Protein AF-A0A927R634-F1 (afdb_monomer)

Foldseek 3Di:
DFDKDWDWADDPFWIWIWMAGPVRDTPDTDIFTPDPVSVVVVVVVVVVVVVCVVDDPDDDDDDPPDDDDDDDDDDDD

Radius of gyration: 19.81 Å; Cα contacts (8 Å, |Δi|>4): 81; chains: 1; bounding box: 53×45×41 Å

Sequence (77 aa):
MPQIWAGVDIGKTHHHAVVIDVDG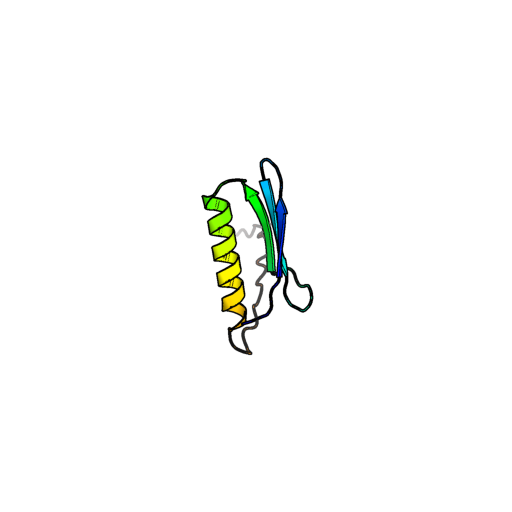KRLLSRRVKNDEGELLALISDVLEISQDGLLRPDAQASAAGARTPATQRPVGQ

pLDDT: mean 77.51, std 23.85, range [36.03, 98.19]

Structure (mmCIF, N/CA/C/O backbone):
data_AF-A0A927R634-F1
#
_entry.id   AF-A0A927R634-F1
#
loop_
_atom_site.group_PDB
_atom_site.id
_atom_site.type_symbol
_atom_site.label_atom_id
_atom_site.label_alt_id
_atom_site.label_comp_id
_atom_site.label_asym_id
_atom_site.label_entity_id
_atom_site.label_seq_id
_atom_site.pdbx_PDB_ins_code
_atom_site.Cartn_x
_atom_site.Cartn_y
_atom_site.Cartn_z
_atom_site.occupancy
_atom_site.B_iso_or_equiv
_atom_site.auth_seq_id
_atom_site.auth_comp_id
_atom_site.auth_asym_id
_atom_site.auth_atom_id
_atom_site.pdbx_PDB_model_num
ATOM 1 N N . MET A 1 1 ? -2.083 0.059 19.237 1.00 56.62 1 MET A N 1
ATOM 2 C CA . MET A 1 1 ? -1.866 0.095 17.779 1.00 56.62 1 MET A CA 1
ATOM 3 C C . MET A 1 1 ? -3.001 -0.715 17.176 1.00 56.62 1 MET A C 1
ATOM 5 O O . MET A 1 1 ? -3.152 -1.853 1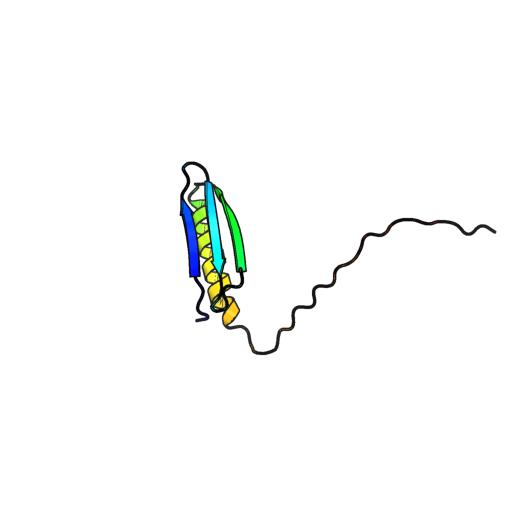7.616 1.00 56.62 1 MET A O 1
ATOM 9 N N . PRO A 1 2 ? -3.859 -0.144 16.315 1.00 69.75 2 PRO A N 1
ATOM 10 C CA . PRO A 1 2 ? -4.822 -0.933 15.550 1.00 69.75 2 PRO A CA 1
ATOM 11 C C . PRO A 1 2 ? -4.073 -2.050 14.821 1.00 69.75 2 PRO A C 1
ATOM 13 O O . PRO A 1 2 ? -2.968 -1.853 14.314 1.00 69.75 2 PRO A O 1
ATOM 16 N N . GLN A 1 3 ? -4.641 -3.248 14.840 1.00 86.62 3 GLN A N 1
ATOM 17 C CA . GLN A 1 3 ? -4.015 -4.388 14.195 1.00 86.62 3 GLN A CA 1
ATOM 18 C C . GLN A 1 3 ? -4.405 -4.375 12.716 1.00 86.62 3 GLN A C 1
ATOM 20 O O . GLN A 1 3 ? -5.571 -4.550 12.373 1.00 86.62 3 GLN A O 1
ATOM 25 N N . ILE A 1 4 ? -3.423 -4.118 11.857 1.00 94.38 4 ILE A N 1
ATOM 26 C CA . ILE A 1 4 ? -3.562 -4.179 10.402 1.00 94.38 4 ILE A CA 1
ATOM 27 C C . ILE A 1 4 ? -2.576 -5.202 9.842 1.00 94.38 4 ILE A C 1
ATOM 29 O O . ILE A 1 4 ? -1.534 -5.472 10.447 1.00 94.38 4 ILE A O 1
ATOM 33 N N . TRP A 1 5 ? -2.872 -5.721 8.655 1.00 95.94 5 TRP A N 1
ATOM 34 C CA . TRP A 1 5 ? -1.956 -6.570 7.898 1.00 95.94 5 TRP A CA 1
ATOM 35 C C . TRP A 1 5 ? -1.723 -5.965 6.526 1.00 95.94 5 TRP A C 1
ATOM 37 O O . TRP A 1 5 ? -2.674 -5.649 5.814 1.00 95.94 5 TRP A O 1
ATOM 47 N N . ALA A 1 6 ? -0.453 -5.840 6.149 1.00 95.69 6 ALA A N 1
ATOM 48 C CA . ALA A 1 6 ? -0.037 -5.456 4.811 1.00 95.69 6 ALA A CA 1
ATOM 49 C C . ALA A 1 6 ? 0.535 -6.683 4.088 1.00 95.69 6 ALA A C 1
ATOM 51 O O . ALA A 1 6 ? 1.468 -7.319 4.578 1.00 95.69 6 ALA A O 1
ATOM 52 N N . GLY A 1 7 ? -0.027 -7.015 2.929 1.00 96.75 7 GLY A N 1
ATOM 53 C CA . GLY A 1 7 ? 0.478 -8.040 2.022 1.00 96.75 7 GLY A CA 1
ATOM 54 C C . GLY A 1 7 ? 1.010 -7.402 0.744 1.00 96.75 7 GLY A C 1
ATOM 55 O O . GLY A 1 7 ? 0.378 -6.500 0.192 1.00 96.75 7 GLY A O 1
ATOM 56 N N . VAL A 1 8 ? 2.162 -7.876 0.268 1.00 95.69 8 VAL A N 1
ATOM 57 C CA . VAL A 1 8 ? 2.771 -7.406 -0.980 1.00 95.69 8 VAL A CA 1
ATOM 58 C C . VAL A 1 8 ? 3.037 -8.598 -1.890 1.00 95.69 8 VAL A C 1
ATOM 60 O O . VAL A 1 8 ? 3.782 -9.507 -1.533 1.00 95.69 8 VAL A O 1
ATOM 63 N N . ASP A 1 9 ? 2.425 -8.575 -3.068 1.00 96.50 9 ASP A N 1
A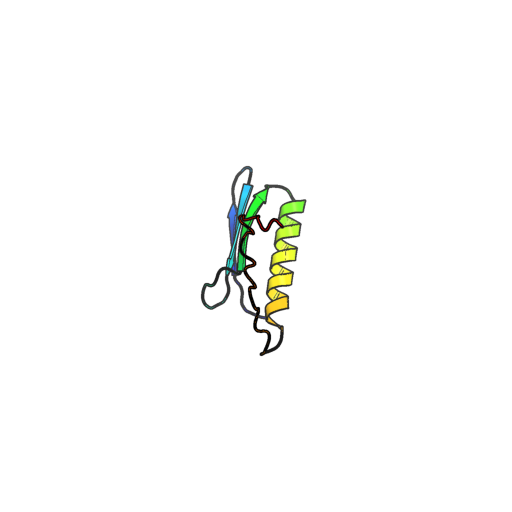TOM 64 C CA . ASP A 1 9 ? 2.751 -9.470 -4.173 1.00 96.50 9 ASP A CA 1
ATOM 65 C C . ASP A 1 9 ? 3.912 -8.871 -4.974 1.00 96.50 9 ASP A C 1
ATOM 67 O O . ASP A 1 9 ? 3.799 -7.755 -5.493 1.00 96.50 9 ASP A O 1
ATOM 71 N N . ILE A 1 10 ? 5.037 -9.587 -5.020 1.00 91.50 10 ILE A N 1
ATOM 72 C CA . ILE A 1 10 ? 6.309 -9.082 -5.539 1.00 91.50 10 ILE A CA 1
ATOM 73 C C . ILE A 1 10 ? 6.478 -9.476 -7.003 1.00 91.50 10 ILE A C 1
ATOM 75 O O . ILE A 1 10 ? 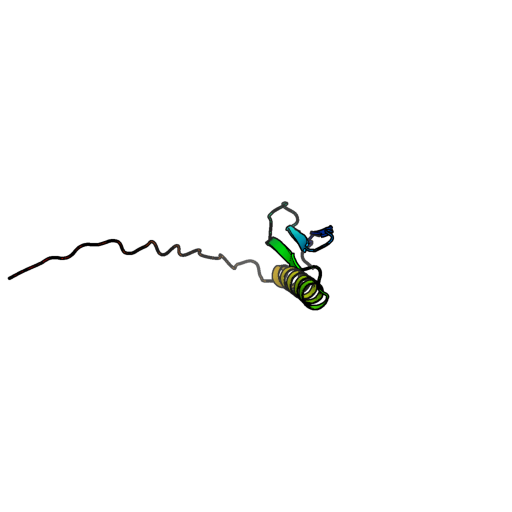6.663 -10.647 -7.339 1.00 91.50 10 ILE A O 1
ATOM 79 N N . GLY A 1 11 ? 6.493 -8.476 -7.881 1.00 92.44 11 GLY A N 1
ATOM 80 C CA . GLY A 1 11 ? 6.730 -8.658 -9.308 1.00 92.44 11 GLY A CA 1
ATOM 81 C C . GLY A 1 11 ? 8.038 -8.027 -9.779 1.00 92.44 11 GLY A C 1
ATOM 82 O O . GLY A 1 11 ? 8.670 -7.222 -9.101 1.00 92.44 11 GLY A O 1
ATOM 83 N N . LYS A 1 12 ? 8.452 -8.376 -11.004 1.00 94.25 12 LYS A N 1
ATOM 84 C CA . LYS A 1 12 ? 9.718 -7.889 -11.588 1.00 94.25 12 LYS A CA 1
ATOM 85 C C . LYS A 1 12 ? 9.724 -6.374 -11.817 1.00 94.25 12 LYS A C 1
ATOM 87 O O . LYS A 1 12 ? 10.743 -5.722 -11.614 1.00 94.25 12 LYS A O 1
ATOM 92 N N . THR A 1 13 ? 8.597 -5.824 -12.269 1.00 96.50 13 THR A N 1
ATOM 93 C CA . THR A 1 13 ? 8.466 -4.396 -12.615 1.00 96.50 13 THR A CA 1
ATOM 94 C C . THR A 1 13 ? 7.518 -3.646 -11.693 1.00 96.50 13 THR A C 1
ATOM 96 O O . THR A 1 13 ? 7.660 -2.439 -11.527 1.00 96.50 13 THR A O 1
ATOM 99 N N . HIS A 1 14 ? 6.539 -4.344 -11.122 1.00 95.81 14 HIS A N 1
ATOM 100 C CA . HIS A 1 14 ? 5.540 -3.779 -10.232 1.00 95.81 14 HIS A CA 1
ATOM 101 C C . HIS A 1 14 ? 5.175 -4.792 -9.165 1.00 95.81 14 HIS A C 1
ATOM 103 O O . HIS A 1 14 ? 5.115 -5.988 -9.444 1.00 95.81 14 HIS A O 1
ATOM 109 N N . HIS A 1 15 ? 4.851 -4.264 -7.999 1.00 94.62 15 HIS A N 1
ATOM 110 C CA . HIS A 1 15 ? 4.263 -4.974 -6.885 1.00 94.62 15 HIS A CA 1
ATOM 111 C C . HIS A 1 15 ? 2.782 -4.632 -6.797 1.00 94.62 15 HIS A C 1
ATOM 113 O O . HIS A 1 15 ? 2.336 -3.586 -7.288 1.00 94.62 15 HIS A O 1
ATOM 119 N N . HIS A 1 16 ? 2.013 -5.490 -6.148 1.00 96.94 16 HIS A N 1
ATOM 120 C CA . HIS A 1 16 ? 0.663 -5.149 -5.732 1.00 96.94 16 HIS A CA 1
ATOM 121 C C . HIS A 1 16 ? 0.575 -5.233 -4.214 1.00 96.94 16 HIS A C 1
ATOM 123 O O . HIS A 1 16 ? 0.824 -6.284 -3.629 1.00 96.94 16 HIS A O 1
ATOM 129 N N . ALA A 1 17 ? 0.244 -4.111 -3.580 1.00 97.50 17 ALA A N 1
ATOM 130 C CA . ALA A 1 17 ? 0.156 -3.997 -2.135 1.00 97.50 17 ALA A CA 1
ATOM 131 C C . ALA A 1 17 ? -1.303 -3.884 -1.697 1.00 97.50 17 ALA A C 1
ATOM 133 O O . ALA A 1 17 ? -2.081 -3.116 -2.274 1.00 97.50 17 ALA A O 1
ATOM 134 N N . VAL A 1 18 ? -1.657 -4.638 -0.660 1.00 97.88 18 VAL A N 1
ATOM 135 C CA . VAL A 1 18 ? -2.983 -4.635 -0.043 1.00 97.88 18 VAL A CA 1
ATOM 136 C C . VAL A 1 18 ? -2.826 -4.511 1.465 1.00 97.88 18 VAL A C 1
ATOM 138 O O . VAL A 1 18 ? -2.015 -5.216 2.059 1.00 97.88 18 VAL A O 1
ATOM 141 N N . VAL A 1 19 ? -3.625 -3.644 2.083 1.00 97.06 19 VAL A N 1
ATOM 142 C CA . VAL A 1 19 ? -3.722 -3.515 3.543 1.00 97.06 19 VAL A CA 1
ATOM 143 C C . VAL A 1 19 ? -5.148 -3.818 3.970 1.00 97.06 19 VAL A C 1
ATOM 145 O O . VAL A 1 19 ? -6.090 -3.314 3.351 1.00 97.06 19 VAL A O 1
ATOM 148 N N . ILE A 1 20 ? -5.305 -4.618 5.021 1.00 96.25 20 ILE A N 1
ATOM 149 C CA . ILE A 1 20 ? -6.596 -4.969 5.619 1.00 96.25 20 ILE A CA 1
ATOM 150 C C . ILE A 1 20 ? -6.601 -4.726 7.134 1.00 96.25 20 ILE A C 1
ATOM 152 O O . ILE A 1 20 ? -5.544 -4.770 7.769 1.00 96.25 20 ILE A O 1
ATOM 156 N N . ASP A 1 21 ? -7.785 -4.491 7.700 1.00 93.62 21 ASP A N 1
ATOM 157 C CA . ASP A 1 21 ? -8.022 -4.514 9.149 1.00 93.62 21 ASP A CA 1
ATOM 158 C C . ASP A 1 21 ? -8.381 -5.921 9.671 1.00 93.62 21 ASP A C 1
ATOM 160 O O . ASP A 1 21 ? -8.344 -6.911 8.935 1.00 93.62 21 ASP A O 1
ATOM 164 N N . VAL A 1 22 ? -8.716 -5.997 10.964 1.00 92.88 22 VAL A N 1
ATOM 165 C CA . VAL A 1 22 ? -9.087 -7.229 11.690 1.00 92.88 22 VAL A CA 1
ATOM 166 C C . VAL A 1 22 ? -10.349 -7.899 11.173 1.00 92.88 22 VAL A C 1
ATOM 168 O O . VAL A 1 22 ? -10.467 -9.118 11.271 1.00 92.88 22 VAL A O 1
ATOM 171 N N . ASP A 1 23 ? -11.254 -7.128 10.583 1.00 93.62 23 ASP A N 1
ATOM 172 C CA . ASP A 1 23 ? -12.500 -7.623 10.009 1.00 93.62 23 ASP A CA 1
ATOM 173 C C . ASP A 1 23 ? -12.314 -8.028 8.534 1.00 93.62 23 ASP A C 1
ATOM 175 O O . ASP A 1 23 ? -13.263 -8.422 7.852 1.00 93.62 23 ASP A O 1
ATOM 179 N N . GLY A 1 24 ? -11.081 -7.937 8.018 1.00 92.25 24 GLY A N 1
ATOM 180 C CA . GLY A 1 24 ? -10.747 -8.214 6.626 1.00 92.25 24 GLY A CA 1
ATOM 181 C C . GLY A 1 24 ? -11.173 -7.101 5.667 1.00 92.25 24 GLY A C 1
ATOM 182 O O . GLY A 1 24 ? -11.153 -7.298 4.446 1.00 92.25 24 GLY A O 1
ATOM 183 N N . LYS A 1 25 ? -11.551 -5.922 6.174 1.00 94.31 25 LYS A N 1
ATOM 184 C CA . LYS A 1 25 ? -11.878 -4.775 5.328 1.00 94.31 25 LYS A CA 1
ATOM 185 C C . LYS A 1 25 ? -10.597 -4.216 4.733 1.00 94.31 25 LYS A C 1
ATOM 187 O O . LYS A 1 25 ? -9.618 -3.938 5.418 1.00 94.31 25 LYS A O 1
ATOM 192 N N . ARG A 1 26 ? -10.631 -3.992 3.423 1.00 95.31 26 ARG A N 1
ATOM 193 C CA . ARG A 1 26 ? -9.510 -3.431 2.672 1.00 95.31 26 ARG A CA 1
ATOM 194 C C . ARG A 1 26 ? -9.375 -1.930 2.913 1.00 95.31 26 ARG A C 1
ATOM 196 O O . ARG A 1 26 ? -10.270 -1.168 2.554 1.00 95.31 26 ARG A O 1
ATOM 203 N N . LEU A 1 27 ? -8.237 -1.534 3.473 1.00 95.38 27 LEU A N 1
ATOM 204 C CA . LEU A 1 27 ? -7.864 -0.149 3.771 1.00 95.38 27 LEU A CA 1
ATOM 205 C C . LEU A 1 27 ? -7.041 0.476 2.637 1.00 95.38 27 LEU A C 1
ATOM 207 O O . LEU A 1 27 ? -7.209 1.649 2.324 1.00 95.38 27 LEU A O 1
ATOM 211 N N . LEU A 1 28 ? -6.196 -0.323 1.978 1.00 96.25 28 LEU A N 1
ATOM 212 C CA . LEU A 1 28 ? -5.379 0.098 0.839 1.00 96.25 28 LEU A CA 1
ATOM 213 C C . LEU A 1 28 ? -5.311 -1.026 -0.197 1.00 96.25 28 LEU A C 1
ATOM 215 O O . LEU A 1 28 ? -5.265 -2.206 0.147 1.00 96.25 28 LEU A O 1
ATOM 219 N N . SER A 1 29 ? -5.314 -0.656 -1.476 1.00 96.94 29 SER A N 1
ATOM 220 C CA . SER A 1 29 ? -5.049 -1.558 -2.599 1.00 96.94 29 SER A CA 1
ATOM 221 C C . SER A 1 29 ? -4.406 -0.749 -3.707 1.00 96.94 29 SER A C 1
ATOM 223 O O . SER A 1 29 ? -5.064 0.123 -4.277 1.00 96.94 29 SER A O 1
ATOM 225 N N . ARG A 1 30 ? -3.137 -1.007 -4.022 1.00 96.12 30 ARG A N 1
ATOM 226 C CA . ARG A 1 30 ? -2.468 -0.264 -5.090 1.00 96.12 30 ARG A CA 1
ATOM 227 C C . ARG A 1 30 ? -1.386 -1.069 -5.783 1.00 96.12 30 ARG A C 1
ATOM 229 O O . ARG A 1 30 ? -0.707 -1.903 -5.187 1.00 96.12 30 ARG A O 1
ATOM 236 N N . ARG A 1 31 ? -1.201 -0.753 -7.060 1.00 97.38 31 ARG A N 1
ATOM 237 C CA . ARG A 1 31 ? -0.032 -1.168 -7.827 1.00 97.38 31 ARG A CA 1
ATOM 238 C C . ARG A 1 31 ? 1.118 -0.216 -7.509 1.00 97.38 31 ARG A C 1
ATOM 240 O O . ARG A 1 31 ? 0.930 0.993 -7.554 1.00 97.38 31 ARG A O 1
ATOM 247 N N . VAL A 1 32 ? 2.287 -0.764 -7.215 1.00 97.19 32 VAL A N 1
ATOM 248 C CA . VAL A 1 32 ? 3.493 -0.023 -6.824 1.00 97.19 32 VAL A CA 1
ATOM 249 C C . VAL A 1 32 ? 4.581 -0.354 -7.831 1.00 97.19 32 VAL A C 1
ATOM 251 O O . VAL A 1 32 ? 4.778 -1.521 -8.160 1.00 97.19 32 VAL A O 1
ATOM 254 N N . LYS A 1 33 ? 5.273 0.642 -8.381 1.00 97.88 33 LYS A N 1
ATOM 255 C CA . LYS A 1 33 ? 6.425 0.375 -9.252 1.00 97.88 33 LYS A CA 1
ATOM 256 C C . LYS A 1 33 ? 7.536 -0.278 -8.422 1.00 97.88 33 LYS A C 1
ATOM 258 O O . LYS A 1 33 ? 7.690 0.033 -7.246 1.00 97.88 33 LYS A O 1
ATOM 263 N N . ASN A 1 34 ? 8.310 -1.179 -9.023 1.00 95.38 34 ASN A N 1
ATOM 264 C CA . ASN A 1 34 ? 9.506 -1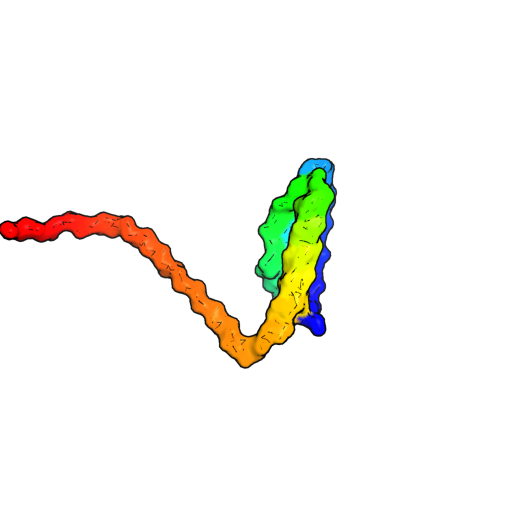.719 -8.382 1.00 95.38 34 ASN A CA 1
ATOM 265 C C . ASN A 1 34 ? 10.615 -0.655 -8.381 1.00 95.38 34 ASN A C 1
ATOM 267 O O . ASN A 1 34 ? 11.477 -0.625 -9.257 1.00 95.38 34 ASN A O 1
ATOM 271 N N . ASP A 1 35 ? 10.492 0.276 -7.448 1.00 97.06 35 ASP A N 1
ATOM 272 C CA . ASP A 1 35 ? 11.297 1.475 -7.290 1.00 97.06 35 ASP A CA 1
ATOM 273 C C . ASP A 1 35 ? 11.386 1.768 -5.792 1.00 97.06 35 ASP A C 1
ATOM 275 O O . ASP A 1 35 ? 10.386 1.657 -5.080 1.00 97.06 35 ASP A O 1
ATOM 279 N N . GLU A 1 36 ? 12.576 2.095 -5.299 1.00 97.12 36 GLU A N 1
ATOM 280 C CA . GLU A 1 36 ? 12.794 2.292 -3.866 1.00 97.12 36 GLU A CA 1
ATOM 281 C C . GLU A 1 36 ? 11.920 3.418 -3.299 1.00 97.12 36 GLU A C 1
ATOM 283 O O . GLU A 1 36 ? 11.334 3.251 -2.230 1.00 97.12 36 GLU A O 1
ATOM 288 N N . GLY A 1 37 ? 11.758 4.527 -4.030 1.00 98.19 37 GLY A N 1
ATOM 289 C CA . GLY A 1 37 ? 10.949 5.655 -3.569 1.00 98.19 37 GLY A CA 1
ATOM 290 C C . GLY A 1 37 ? 9.476 5.279 -3.407 1.00 98.19 37 GLY A C 1
ATOM 291 O O . GLY A 1 37 ? 8.844 5.620 -2.410 1.00 98.19 37 GLY A O 1
ATOM 292 N N . GLU A 1 38 ? 8.948 4.499 -4.347 1.00 97.62 38 GLU A N 1
ATOM 293 C CA . GLU A 1 38 ? 7.560 4.023 -4.337 1.00 97.62 38 GLU A CA 1
ATOM 294 C C . GLU A 1 38 ? 7.305 2.992 -3.225 1.00 97.62 38 GLU A C 1
ATOM 296 O O . GLU A 1 38 ? 6.232 2.965 -2.610 1.00 97.62 38 GLU A O 1
ATOM 301 N N . LEU A 1 39 ? 8.308 2.158 -2.932 1.00 96.12 39 LEU A N 1
ATOM 302 C CA . LEU A 1 39 ? 8.278 1.209 -1.821 1.00 96.12 39 LEU A CA 1
ATOM 303 C C . LEU A 1 39 ? 8.347 1.916 -0.463 1.00 96.12 39 LEU A C 1
ATOM 305 O O . LEU A 1 39 ? 7.581 1.577 0.437 1.00 96.12 39 LEU A O 1
ATOM 309 N N . LEU A 1 40 ? 9.210 2.923 -0.315 1.00 98.00 40 LEU A N 1
ATOM 310 C CA . LEU A 1 40 ? 9.281 3.733 0.903 1.00 98.00 40 LEU A CA 1
ATOM 311 C C . LEU A 1 40 ? 7.989 4.526 1.121 1.00 98.00 40 LEU A C 1
ATOM 313 O O . LEU A 1 40 ? 7.474 4.547 2.237 1.00 98.00 40 LEU A O 1
ATOM 317 N N . ALA A 1 41 ? 7.414 5.097 0.060 1.00 97.62 41 ALA A N 1
ATOM 318 C CA . ALA A 1 41 ? 6.108 5.744 0.129 1.00 97.62 41 ALA A CA 1
ATOM 319 C C . ALA A 1 41 ? 5.011 4.761 0.572 1.00 97.62 41 ALA A C 1
ATOM 321 O O . ALA A 1 41 ? 4.163 5.118 1.380 1.00 97.62 41 ALA A O 1
ATOM 322 N N . LEU A 1 42 ? 5.040 3.505 0.101 1.00 96.69 42 LEU A N 1
ATOM 323 C CA . LEU A 1 42 ? 4.091 2.476 0.552 1.00 96.69 42 LEU A CA 1
ATOM 324 C C . LEU A 1 42 ? 4.219 2.211 2.051 1.00 96.69 42 LEU A C 1
ATOM 326 O O . LEU A 1 42 ? 3.206 2.096 2.732 1.00 96.69 42 LEU A O 1
ATOM 330 N N . ILE A 1 43 ? 5.445 2.095 2.559 1.00 96.06 43 ILE A N 1
ATOM 331 C CA . ILE A 1 43 ? 5.681 1.856 3.985 1.00 96.06 43 ILE A CA 1
ATOM 332 C C . ILE A 1 43 ? 5.163 3.037 4.812 1.00 96.06 43 ILE A C 1
ATOM 334 O O . ILE A 1 43 ? 4.487 2.808 5.812 1.00 96.06 43 ILE A O 1
ATOM 338 N N . SER A 1 44 ? 5.421 4.275 4.381 1.00 96.75 44 SER A N 1
ATOM 339 C CA . SER A 1 44 ? 4.894 5.478 5.038 1.00 96.75 44 SER A CA 1
ATOM 340 C C . SER A 1 44 ? 3.366 5.471 5.107 1.00 96.75 44 SER A C 1
ATOM 342 O O . SER A 1 44 ? 2.824 5.630 6.198 1.00 96.75 44 SER A O 1
ATOM 344 N N . ASP A 1 45 ? 2.681 5.179 3.996 1.00 95.25 45 ASP A N 1
ATOM 345 C CA . ASP A 1 45 ? 1.214 5.097 3.970 1.00 95.25 45 ASP A CA 1
ATOM 346 C C . ASP A 1 45 ? 0.688 4.009 4.925 1.00 95.25 45 ASP A C 1
ATOM 348 O O . ASP A 1 45 ? -0.284 4.211 5.648 1.00 95.25 45 ASP A O 1
ATOM 352 N N . VAL A 1 46 ? 1.335 2.836 4.959 1.00 94.88 46 VAL A N 1
ATOM 353 C CA . VAL A 1 46 ? 0.956 1.737 5.866 1.00 94.88 46 VAL A CA 1
ATOM 354 C C . VAL A 1 46 ? 1.130 2.146 7.332 1.00 94.88 46 VAL A C 1
ATOM 356 O O . VAL A 1 46 ? 0.297 1.795 8.171 1.00 94.88 46 VAL A O 1
ATOM 359 N N . LEU A 1 47 ? 2.198 2.879 7.656 1.00 94.00 47 LEU A N 1
ATOM 360 C CA . LEU A 1 47 ? 2.442 3.385 9.006 1.00 94.00 47 LEU A CA 1
ATOM 361 C C . LEU A 1 47 ? 1.417 4.448 9.408 1.00 94.00 47 LEU A C 1
ATOM 363 O O . LEU A 1 47 ? 0.943 4.404 10.542 1.00 94.00 47 LEU A O 1
ATOM 367 N N . GLU A 1 48 ? 1.045 5.347 8.498 1.00 92.88 48 GLU A N 1
ATOM 368 C CA . GLU A 1 48 ? -0.005 6.347 8.721 1.00 92.88 48 GLU A CA 1
ATOM 369 C C . GLU A 1 48 ? -1.359 5.670 8.981 1.00 92.88 48 GLU A C 1
ATOM 371 O O . GLU A 1 48 ? -1.976 5.908 10.017 1.00 92.88 48 GLU A O 1
ATOM 376 N N . ILE A 1 49 ? -1.751 4.697 8.149 1.00 91.69 49 ILE A N 1
ATOM 377 C CA . ILE A 1 49 ? -2.974 3.895 8.348 1.00 91.69 49 ILE A CA 1
ATOM 378 C C . ILE A 1 49 ? -2.961 3.178 9.711 1.00 91.69 49 ILE A C 1
ATOM 380 O O . ILE A 1 49 ? -3.978 3.110 10.406 1.00 91.69 49 ILE A O 1
ATOM 384 N N . SER A 1 50 ? -1.804 2.646 10.118 1.00 88.62 50 SER A N 1
ATOM 385 C CA . SER A 1 50 ? -1.621 1.998 11.425 1.00 88.62 50 SER A CA 1
ATOM 386 C C . SER A 1 50 ? -1.719 2.981 12.597 1.00 88.62 50 SER A C 1
ATOM 388 O O . SER A 1 50 ? -2.025 2.589 13.721 1.00 88.62 50 SER A O 1
ATOM 390 N N . GLN A 1 51 ? -1.470 4.267 12.377 1.00 83.25 51 GLN A N 1
ATOM 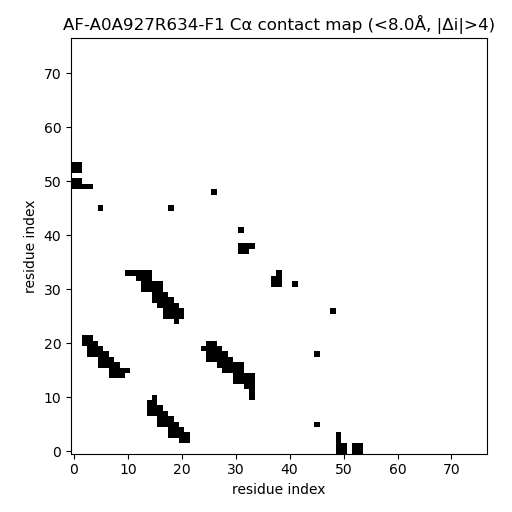391 C CA . GLN A 1 51 ? -1.615 5.298 13.403 1.00 83.25 51 GLN A CA 1
ATOM 392 C C . GLN A 1 51 ? -3.044 5.854 13.438 1.00 83.25 51 GLN A C 1
ATOM 394 O O . GLN A 1 51 ? -3.558 6.117 14.526 1.00 83.25 51 GLN A O 1
ATOM 399 N N . ASP A 1 52 ? -3.727 5.924 12.295 1.00 64.56 52 ASP A N 1
ATOM 400 C CA . ASP A 1 52 ? -5.088 6.454 12.169 1.00 64.56 52 ASP A CA 1
ATOM 401 C C . ASP A 1 52 ? -6.163 5.601 12.850 1.00 64.56 52 ASP A C 1
ATOM 403 O O . ASP A 1 52 ? -7.160 6.139 13.328 1.00 64.56 52 ASP A O 1
ATOM 407 N N . GLY A 1 53 ? -5.964 4.291 13.024 1.00 55.72 53 GLY A N 1
ATOM 408 C CA . GLY A 1 53 ? -6.860 3.492 13.877 1.00 55.72 53 GLY A CA 1
ATOM 409 C C . GLY A 1 53 ? -6.729 3.796 15.384 1.00 55.72 53 GLY A C 1
ATOM 410 O O . GLY A 1 53 ? -7.374 3.138 16.199 1.00 55.72 53 GLY A O 1
ATOM 411 N N . LEU A 1 54 ? -5.901 4.775 15.777 1.00 48.38 54 LEU A N 1
ATOM 412 C CA . LEU A 1 54 ? -5.908 5.404 17.106 1.00 48.38 54 LEU A CA 1
ATOM 413 C C . LEU A 1 54 ? -6.872 6.614 17.187 1.00 48.38 54 LEU A C 1
ATOM 415 O O . LEU A 1 54 ? -7.006 7.227 18.256 1.00 48.38 54 LEU A O 1
ATOM 419 N N . LEU A 1 55 ? -7.553 6.974 16.092 1.00 39.09 55 LEU A N 1
ATOM 420 C CA . LEU A 1 55 ? -8.581 8.012 16.104 1.00 39.09 55 LEU A CA 1
ATOM 421 C C . LEU A 1 55 ? -9.875 7.506 16.764 1.00 39.09 55 LEU A C 1
ATOM 423 O O . LEU A 1 55 ? -10.303 6.365 16.626 1.00 39.09 55 LEU A O 1
ATOM 427 N N . ARG A 1 56 ? -10.418 8.409 17.578 1.00 36.03 56 ARG A N 1
ATOM 428 C CA . ARG A 1 56 ? -11.430 8.280 18.634 1.00 36.03 56 ARG A CA 1
ATOM 429 C C . ARG A 1 56 ? -12.757 7.606 18.220 1.00 36.03 56 ARG A C 1
ATOM 431 O O . ARG A 1 56 ? -13.140 7.667 17.053 1.00 36.03 56 ARG A O 1
ATOM 438 N N . PRO A 1 57 ? -13.496 7.027 19.189 1.00 37.88 57 PRO A N 1
ATOM 439 C CA . PRO A 1 57 ? -14.815 6.437 18.969 1.00 37.88 57 PRO A CA 1
ATOM 440 C C . PRO A 1 57 ? -15.902 7.498 18.700 1.00 37.88 57 PRO A C 1
ATOM 442 O O . PRO A 1 57 ? -16.725 7.719 19.574 1.00 37.88 57 PRO A O 1
ATOM 445 N N . ASP A 1 58 ? -15.926 8.128 17.515 1.00 45.56 58 ASP A N 1
ATOM 446 C CA . ASP A 1 58 ? -17.107 8.863 16.993 1.00 45.56 58 ASP A CA 1
ATOM 447 C C . ASP A 1 58 ? -17.017 9.399 15.538 1.00 45.56 58 ASP A C 1
ATOM 449 O O . ASP A 1 58 ? -17.980 9.991 15.050 1.00 45.56 58 ASP A O 1
ATOM 453 N N . ALA A 1 59 ? -15.947 9.172 14.765 1.00 42.62 59 ALA A N 1
ATOM 454 C CA . ALA A 1 59 ? -15.856 9.755 13.417 1.00 42.62 59 ALA A CA 1
ATOM 455 C C . ALA A 1 59 ? -16.671 8.984 12.344 1.00 42.62 59 ALA A C 1
ATOM 457 O O . ALA A 1 59 ? -16.160 8.110 11.642 1.00 42.62 59 ALA A O 1
ATOM 458 N N . GLN A 1 60 ? -17.948 9.340 12.170 1.00 41.78 60 GLN A N 1
ATOM 459 C CA . GLN A 1 60 ? -18.773 8.933 11.024 1.00 41.78 60 GLN A CA 1
ATOM 460 C C . GLN A 1 60 ? -18.317 9.677 9.750 1.00 41.78 60 GLN A C 1
ATOM 462 O O . GLN A 1 60 ? -18.592 10.864 9.578 1.00 41.78 60 GLN A O 1
ATOM 467 N N . ALA A 1 61 ? -17.671 8.980 8.811 1.00 41.22 61 ALA A N 1
ATOM 468 C CA . ALA A 1 61 ? -17.397 9.521 7.478 1.00 41.22 61 ALA A CA 1
ATOM 469 C C . ALA A 1 61 ? -18.689 9.559 6.638 1.00 41.22 61 ALA A C 1
ATOM 471 O O . ALA A 1 61 ? -19.232 8.517 6.265 1.00 41.22 61 ALA A O 1
ATOM 472 N N . SER A 1 62 ? -19.190 10.757 6.322 1.00 45.78 62 SER A N 1
ATOM 473 C CA . SER A 1 62 ? -20.276 10.932 5.350 1.00 45.78 62 SER A CA 1
ATOM 474 C C . SER A 1 62 ? -19.695 11.046 3.941 1.00 45.78 62 SER A C 1
ATOM 476 O O . SER A 1 62 ? -19.091 12.056 3.579 1.00 45.78 62 SER A O 1
ATOM 478 N N . ALA A 1 63 ? -19.878 10.002 3.132 1.00 42.06 63 ALA A N 1
ATOM 479 C CA . ALA A 1 63 ? -19.599 10.045 1.703 1.00 42.06 63 ALA A CA 1
ATOM 480 C C . ALA A 1 63 ? -20.727 10.806 0.986 1.00 42.06 63 ALA A C 1
ATOM 482 O O . ALA A 1 63 ? -21.741 10.227 0.591 1.00 42.06 63 ALA A O 1
ATOM 483 N N . ALA A 1 64 ? -20.560 12.117 0.808 1.00 39.12 64 ALA A N 1
ATOM 484 C CA . ALA A 1 64 ? -21.427 12.900 -0.064 1.00 39.12 64 ALA A CA 1
ATOM 485 C C . ALA A 1 64 ? -21.055 12.636 -1.533 1.00 39.12 64 ALA A C 1
ATOM 487 O O . ALA A 1 64 ? -20.195 13.293 -2.116 1.00 39.12 64 ALA A O 1
ATOM 488 N N . GLY A 1 65 ? -21.727 11.655 -2.139 1.00 44.91 65 GLY A N 1
ATOM 489 C CA . GLY A 1 65 ? -21.771 11.495 -3.588 1.00 44.91 65 GLY A CA 1
ATOM 490 C C . GLY A 1 65 ? -22.534 12.655 -4.229 1.00 44.91 65 GLY A C 1
ATOM 491 O O . GLY A 1 65 ? -23.765 12.642 -4.278 1.00 44.91 65 GLY A O 1
ATOM 492 N N . ALA A 1 66 ? -21.815 13.651 -4.745 1.00 42.62 66 ALA A N 1
ATOM 493 C CA . ALA A 1 66 ? -22.398 14.659 -5.621 1.00 42.62 66 ALA A CA 1
ATOM 494 C C . ALA A 1 66 ? -22.480 14.096 -7.047 1.00 42.62 66 ALA A C 1
ATOM 496 O O . ALA A 1 66 ? -21.490 13.979 -7.767 1.00 42.62 66 ALA A O 1
ATOM 497 N N . ARG A 1 67 ? -23.702 13.698 -7.406 1.00 38.53 67 ARG A N 1
ATOM 498 C CA . ARG A 1 67 ? -24.128 13.304 -8.748 1.00 38.53 67 ARG A CA 1
ATOM 499 C C .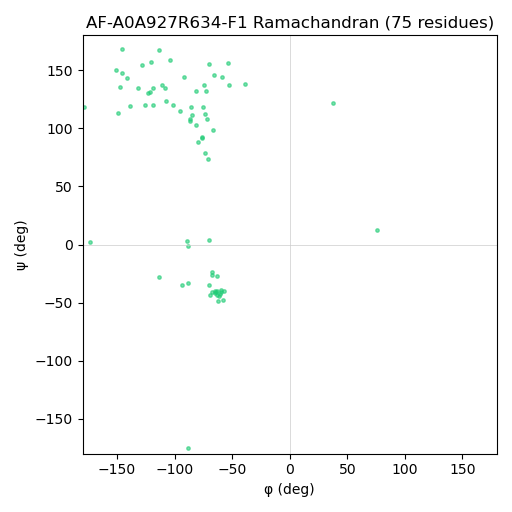 ARG A 1 67 ? -23.911 14.442 -9.754 1.00 38.53 67 ARG A C 1
ATOM 501 O O . ARG A 1 67 ? -24.107 15.613 -9.446 1.00 38.53 67 ARG A O 1
ATOM 508 N N . THR A 1 68 ? -23.549 14.037 -10.963 1.00 41.94 68 THR A N 1
ATOM 509 C CA . THR A 1 68 ? -23.444 14.779 -12.226 1.00 41.94 68 THR A CA 1
ATOM 510 C C . THR A 1 68 ? -24.564 15.812 -12.443 1.00 41.94 68 THR A C 1
ATOM 512 O O . THR A 1 68 ? -25.729 15.458 -12.261 1.00 41.94 68 THR A O 1
ATOM 515 N N . PRO A 1 69 ? -24.288 17.030 -12.950 1.00 42.59 69 PRO A N 1
ATOM 516 C CA . PRO A 1 69 ? -25.327 17.868 -13.532 1.00 42.59 69 PRO A CA 1
ATOM 517 C C . PRO A 1 69 ? -25.503 17.514 -15.017 1.00 42.59 69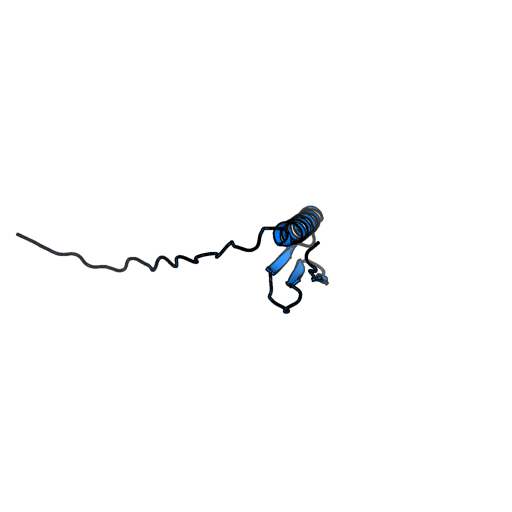 PRO A C 1
ATOM 519 O O . PRO A 1 69 ? -24.673 17.859 -15.855 1.00 42.59 69 PRO A O 1
ATOM 522 N N . ALA A 1 70 ? -26.594 16.822 -15.347 1.00 41.94 70 ALA A N 1
ATOM 523 C CA . ALA A 1 70 ? -27.107 16.743 -16.712 1.00 41.94 70 ALA A CA 1
ATOM 524 C C . ALA A 1 70 ? -28.297 17.709 -16.850 1.00 41.94 70 ALA A C 1
ATOM 526 O O . ALA A 1 70 ? -29.270 17.588 -16.117 1.00 41.94 70 ALA A O 1
ATOM 527 N N . THR A 1 71 ? -28.146 18.670 -17.769 1.00 48.72 71 THR A N 1
ATOM 528 C CA . THR A 1 71 ? -29.151 19.321 -18.638 1.00 48.72 71 THR A CA 1
ATOM 529 C C . THR A 1 71 ? -30.553 19.605 -18.076 1.00 48.72 71 THR A C 1
ATOM 531 O O . THR A 1 71 ? -31.295 18.670 -17.824 1.00 48.72 71 THR A O 1
ATOM 534 N N . GLN A 1 72 ? -30.986 20.881 -18.069 1.00 42.91 72 GLN A N 1
ATOM 535 C CA . GLN A 1 72 ? -31.941 21.424 -19.068 1.00 42.91 72 GLN A CA 1
ATOM 536 C C . GLN A 1 72 ? -32.239 22.932 -18.846 1.00 42.91 72 GLN A C 1
ATOM 538 O O . GLN A 1 72 ? -32.799 23.329 -17.831 1.00 42.91 72 GLN A O 1
ATOM 543 N N . ARG A 1 73 ? -31.904 23.783 -19.833 1.00 48.06 73 ARG A N 1
ATOM 544 C CA . ARG A 1 73 ? -32.656 25.026 -20.160 1.00 48.06 73 ARG A CA 1
ATOM 545 C C . ARG A 1 73 ? -34.006 24.599 -20.780 1.00 48.06 73 ARG A C 1
ATOM 547 O O . ARG A 1 73 ? -33.971 23.540 -21.406 1.00 48.06 73 ARG A O 1
ATOM 554 N N . PRO A 1 74 ? -35.130 25.357 -20.761 1.00 52.69 74 PRO A N 1
ATOM 555 C CA . PRO A 1 74 ? -35.207 26.828 -20.833 1.00 52.69 74 PRO A CA 1
ATOM 556 C C . PRO A 1 74 ? -36.357 27.486 -20.023 1.00 52.69 74 PRO A C 1
ATOM 558 O O . PRO A 1 74 ? -37.326 26.834 -19.660 1.00 52.69 74 PRO A O 1
ATOM 561 N N . VAL A 1 75 ? -36.326 28.812 -19.856 1.00 47.88 75 VAL A N 1
ATOM 562 C CA . VAL A 1 75 ? -37.552 29.630 -19.783 1.00 47.88 75 VAL A CA 1
ATOM 563 C C . VAL A 1 75 ? -37.297 30.897 -20.592 1.00 47.88 75 VAL A C 1
ATOM 565 O O . VAL A 1 75 ? -36.351 31.629 -20.312 1.00 47.88 75 VAL A O 1
ATOM 568 N N . GLY A 1 76 ? -38.100 31.099 -21.633 1.00 61.00 76 GLY A N 1
ATOM 569 C CA . GLY A 1 76 ? -38.300 32.411 -22.234 1.00 61.00 76 GLY A CA 1
ATOM 570 C C . GLY A 1 76 ? -39.496 33.088 -21.575 1.00 61.00 76 GLY A C 1
ATOM 571 O O . GLY A 1 76 ? -40.443 32.395 -21.208 1.00 61.00 76 GLY A O 1
ATOM 572 N N . GLN A 1 77 ? -39.405 34.404 -21.409 1.00 50.06 77 GLN A N 1
ATOM 573 C CA . GLN A 1 77 ? -40.332 35.432 -21.895 1.00 50.06 77 GLN A CA 1
ATOM 574 C C . GLN A 1 77 ? -39.496 36.706 -22.059 1.00 50.06 77 GLN A C 1
ATOM 576 O O . GLN A 1 77 ? -38.683 36.973 -21.143 1.00 50.06 77 GLN A O 1
#

Solvent-accessible surface area (backbone atoms only — not comparable to full-atom values): 5005 Å² total; per-residue (Å²): 122,46,66,65,49,78,49,72,50,86,46,93,63,39,29,43,38,37,27,27,42,85,87,65,50,75,77,43,77,47,79,35,56,67,41,71,70,51,49,51,50,50,52,51,53,53,52,49,58,39,51,55,59,69,62,67,101,74,82,79,83,79,83,80,80,81,76,81,91,75,87,84,85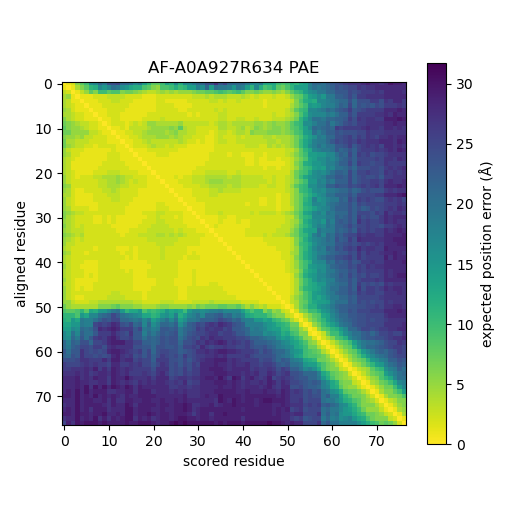,87,83,88,132

Secondary structure (DSSP, 8-state):
----EEEEE--SSEEEEEEE-TT--EEEEEEEESSHHHHHHHHHHHHHHHHHTTS-TT-------------------

InterPro domains:
  IPR002525 Transposase IS110-like, N-terminal [PF01548] (6-52)
  IPR043129 ATPase, nucleotide binding domain [SSF53067] (3-35)

Nearest PDB structures (foldseek):
  3htv-assembly1_A-2  TM=6.187E-01  e=9.151E-03  Escherichia coli K-12
  2ap1-assembly1_A  TM=6.417E-01  e=2.558E-02  Salmonella enterica subsp. enterica serovar Typhimurium
  4db3-assembly1_A  TM=5.748E-01  e=1.530E-02  Vibrio vulnificus
  7p9y-assembly1_AAA  TM=5.806E-01  e=1.855E-02  Saccharomyces cerevisiae S288C
  3eo3-assembly3_B  TM=5.457E-01  e=6.707E-02  Homo sapiens

Mean predicted aligned error: 13.0 Å

Organism: NCBI:txid648752